Protein AF-A2GJG7-F1 (afdb_monomer)

Radius of gyration: 27.26 Å; Cα contacts (8 Å, |Δi|>4): 73; chains: 1; bounding box: 66×62×42 Å

Sequence (164 aa):
MIRSFIKSTKHHFSQQEDKKLRNLVAEYGIHDWISISKNMPGRNQRQCKDRWMKFLSPDINRKPFTKEEDDLIIAEYNKIGPQWVRITALLPGRSDASVKARYKLLTRTRTPRKKKICREMHKELKLEPRANFSSPEETFPALNVDLPMVDEIFDDLFGTFEIF

Secondary structure (DSSP, 8-state):
-----------PPPHHHHHHHHHHHHHH-SS-HHHHHHTSTT--HHHHHHHIIIIISTTS--SPPPHHHHHHHHHHHHHH-S-HHHHHHTSTT--HHHHHHHHHHHHHHHS--HHHHHHHHHHHTT--------------------------S-SSS-------

pLDDT: mean 75.54, std 23.3, range [32.22, 97.5]

Nearest PDB structures (foldseek):
  1h8a-assembly1_C  TM=8.771E-01  e=8.767E-08  Avian myeloblastosis virus
  1h89-assembly1_C  TM=8.872E-01  e=1.819E-07  Mus musculus
  5z58-assembly1_L  TM=7.429E-01  e=3.571E-06  Homo sapiens
  5z57-assembly1_L  TM=7.429E-01  e=2.155E-05  Homo sapiens
  5mq0-assembly1_O  TM=5.788E-01  e=5.920E-06  Saccharomyces cerevisiae

Mean predicted aligned error: 16.16 Å

Solvent-accessible surface area (backbone atoms only — not comparable to full-atom values): 10878 Å² total; per-residue (Å²): 135,86,82,76,81,74,75,80,71,82,79,73,83,47,74,67,56,50,52,50,50,51,52,40,38,72,73,62,38,95,78,41,41,64,67,43,22,75,74,32,85,98,48,48,37,66,58,54,51,51,48,33,74,59,71,64,43,87,70,52,62,82,68,82,86,50,70,70,56,50,54,48,55,52,55,47,35,75,73,68,46,94,47,42,68,64,58,28,72,77,34,86,40,49,31,44,67,55,52,55,51,48,51,54,50,57,56,61,69,70,46,82,69,69,67,57,59,62,54,55,59,63,57,64,76,70,77,70,85,86,72,84,79,78,84,75,93,77,93,77,81,91,76,89,75,89,78,79,90,77,89,81,90,85,87,82,83,80,80,81,85,86,84,130

InterPro domains:
  IPR001005 SANT/Myb domain [PS50090] (10-56)
  IPR001005 SANT/Myb domain [PS50090] (57-107)
  IPR001005 SANT/Myb domain [SM00717] (9-58)
  IPR001005 SANT/Myb domain [SM00717] (61-109)
  IPR001005 SANT/Myb domain [cd00167] (13-56)
  IPR001005 SANT/Myb domain [cd00167] (64-106)
  IPR009057 Homedomain-like superfamily [SSF46689] (9-103)
  IPR017930 Myb domain [PS51294] (10-60)
  IPR017930 Myb domain [PS51294] (61-111)
  IPR051575 Myb-like DNA-binding [PTHR46621] (9-143)

Organism: Trichomonas vaginalis (strain ATCC PRA-98 / G3) (NCBI:txid412133)

Structure (mmCIF, N/CA/C/O backbone):
data_AF-A2GJG7-F1
#
_entry.id   AF-A2GJG7-F1
#
loop_
_atom_site.group_PDB
_atom_site.id
_atom_site.type_symbol
_atom_site.label_atom_id
_atom_site.label_alt_id
_atom_site.label_comp_id
_atom_site.label_asym_id
_atom_site.label_entity_id
_atom_site.label_seq_id
_atom_site.pdbx_PDB_ins_code
_atom_site.Cartn_x
_atom_site.Cartn_y
_atom_site.Cartn_z
_atom_site.occupancy
_atom_site.B_iso_or_equiv
_atom_site.auth_seq_id
_atom_site.auth_comp_id
_atom_site.auth_asym_id
_atom_site.auth_atom_id
_atom_site.pdbx_PDB_model_num
ATOM 1 N N . MET A 1 1 ? -3.495 40.152 6.363 1.00 42.03 1 MET A N 1
ATOM 2 C CA . MET A 1 1 ? -3.994 38.790 6.663 1.00 42.03 1 MET A CA 1
ATOM 3 C C . MET A 1 1 ? -2.914 37.780 6.299 1.00 42.03 1 MET A C 1
ATOM 5 O O . MET A 1 1 ? -2.641 37.595 5.121 1.00 42.03 1 MET A O 1
ATOM 9 N N . ILE A 1 2 ? -2.245 37.189 7.290 1.00 44.72 2 ILE A N 1
ATOM 10 C CA . ILE A 1 2 ? -1.167 36.215 7.068 1.00 44.72 2 ILE A CA 1
ATOM 11 C C . ILE A 1 2 ? -1.822 34.872 6.717 1.00 44.72 2 ILE A C 1
ATOM 13 O O . ILE A 1 2 ? -2.437 34.248 7.578 1.00 44.72 2 ILE A O 1
ATOM 17 N N . ARG A 1 3 ? -1.717 34.425 5.457 1.00 52.25 3 ARG A N 1
ATOM 18 C CA . ARG A 1 3 ? -1.999 33.027 5.092 1.00 52.25 3 ARG A CA 1
ATOM 19 C C . ARG A 1 3 ? -0.905 32.174 5.727 1.00 52.25 3 ARG A C 1
ATOM 21 O O . ARG A 1 3 ? 0.198 32.069 5.200 1.00 52.25 3 ARG A O 1
ATOM 28 N N . SER A 1 4 ? -1.189 31.616 6.897 1.00 47.75 4 SER A N 1
ATOM 29 C CA . SER A 1 4 ? -0.331 30.632 7.539 1.00 47.75 4 SER A CA 1
ATOM 30 C C . SER A 1 4 ? -0.187 29.427 6.606 1.00 47.75 4 SER A C 1
ATOM 32 O O . SER A 1 4 ? -1.130 28.675 6.367 1.00 47.75 4 SER A O 1
ATOM 34 N N . PHE A 1 5 ? 1.010 29.244 6.047 1.00 57.03 5 PHE A N 1
ATOM 35 C CA . PHE A 1 5 ? 1.381 28.013 5.361 1.00 57.03 5 PHE A CA 1
ATOM 36 C C . PHE A 1 5 ? 1.490 26.903 6.408 1.00 57.03 5 PHE A C 1
ATOM 38 O O . PHE A 1 5 ? 2.559 26.641 6.961 1.00 57.03 5 PHE A O 1
ATOM 45 N N . ILE A 1 6 ? 0.368 26.249 6.703 1.00 64.62 6 ILE A N 1
ATOM 46 C CA . ILE A 1 6 ? 0.365 25.005 7.466 1.00 64.62 6 ILE A CA 1
ATOM 47 C C . ILE A 1 6 ? 1.114 23.978 6.611 1.00 64.62 6 ILE A C 1
ATOM 49 O O . ILE A 1 6 ? 0.571 23.418 5.658 1.00 64.62 6 ILE A O 1
ATOM 53 N N . LYS A 1 7 ? 2.393 23.738 6.926 1.00 52.56 7 LYS A N 1
ATOM 54 C CA . LYS A 1 7 ? 3.128 22.589 6.388 1.00 52.56 7 LYS A CA 1
ATOM 55 C C . LYS A 1 7 ? 2.349 21.338 6.785 1.00 52.56 7 LYS A C 1
ATOM 57 O O . LYS A 1 7 ? 2.304 20.986 7.959 1.00 52.56 7 LYS A O 1
ATOM 62 N N . SER A 1 8 ? 1.743 20.670 5.804 1.00 47.81 8 SER A N 1
ATOM 63 C CA . SER A 1 8 ? 1.113 19.364 5.992 1.00 47.81 8 SER A CA 1
ATOM 64 C C . SER A 1 8 ? 2.178 18.378 6.471 1.00 47.81 8 SER A C 1
ATOM 66 O O . SER A 1 8 ? 2.991 17.871 5.693 1.00 47.81 8 SER A O 1
ATOM 68 N N . THR A 1 9 ? 2.215 18.126 7.776 1.00 56.19 9 THR A N 1
ATOM 69 C CA . THR A 1 9 ? 2.974 17.013 8.325 1.00 56.19 9 THR A CA 1
ATOM 70 C C . THR A 1 9 ? 2.273 15.749 7.837 1.00 56.19 9 THR A C 1
ATOM 72 O O . THR A 1 9 ? 1.113 15.488 8.155 1.00 56.19 9 THR A O 1
ATOM 75 N N . LYS A 1 10 ? 2.936 14.972 6.971 1.00 63.97 10 LYS A N 1
ATOM 76 C CA . LYS A 1 10 ? 2.426 13.662 6.547 1.00 63.97 10 LYS A CA 1
ATOM 77 C C . LYS A 1 10 ? 2.297 12.786 7.791 1.00 63.97 10 LYS A C 1
ATOM 79 O O . LYS A 1 10 ? 3.281 12.202 8.243 1.00 63.97 10 LYS A O 1
ATOM 84 N N . HIS A 1 11 ? 1.099 12.719 8.360 1.00 78.81 11 HIS A N 1
ATOM 85 C CA . HIS A 1 11 ? 0.84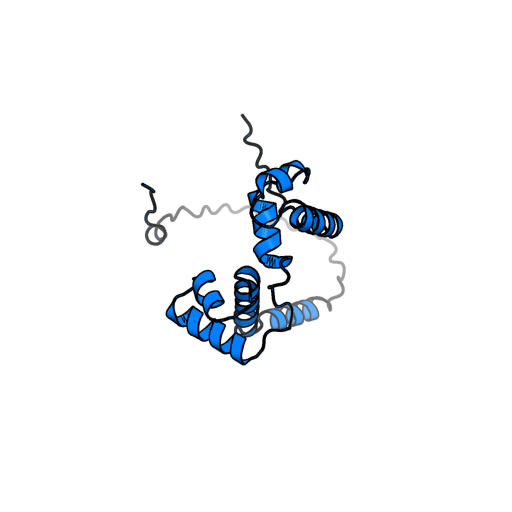4 11.940 9.560 1.00 78.81 11 HIS A CA 1
ATOM 86 C C . HIS A 1 11 ? 0.826 10.455 9.194 1.00 78.81 11 HIS A C 1
ATOM 88 O O . HIS A 1 11 ? -0.129 9.946 8.603 1.00 78.81 11 HIS A O 1
ATOM 94 N N . HIS A 1 12 ? 1.899 9.750 9.539 1.00 88.19 12 HIS A N 1
ATOM 95 C CA . HIS A 1 12 ? 2.020 8.311 9.321 1.00 88.19 12 HIS A CA 1
ATOM 96 C C . HIS A 1 12 ? 1.123 7.559 10.306 1.00 88.19 12 HIS A C 1
ATOM 98 O O . HIS A 1 12 ? 0.842 8.074 11.384 1.00 88.19 12 HIS A O 1
ATOM 104 N N . PHE A 1 13 ? 0.629 6.383 9.923 1.00 92.31 13 PHE A N 1
ATOM 105 C CA . PHE A 1 13 ? -0.074 5.488 10.844 1.00 92.31 13 PHE A CA 1
ATOM 106 C C . PHE A 1 13 ? 0.934 4.829 11.784 1.00 92.31 13 PHE A C 1
ATOM 108 O O . PHE A 1 13 ? 1.927 4.255 11.332 1.00 92.31 13 PHE A O 1
ATOM 115 N N . SER A 1 14 ? 0.674 4.928 13.082 1.00 94.44 14 SER A N 1
ATOM 116 C CA . SER A 1 14 ? 1.393 4.196 14.118 1.00 94.44 14 SER A CA 1
ATOM 117 C C . SER A 1 14 ? 0.943 2.733 14.178 1.00 94.44 14 SER A C 1
ATOM 119 O O . SER A 1 14 ? -0.122 2.357 13.685 1.00 94.44 14 SER A O 1
ATOM 121 N N . GLN A 1 15 ? 1.734 1.888 14.840 1.00 94.12 15 GLN A N 1
ATOM 122 C CA . GLN A 1 15 ? 1.375 0.479 15.041 1.00 94.12 15 GLN A CA 1
ATOM 123 C C . GLN A 1 15 ? 0.109 0.311 15.896 1.00 94.12 15 GLN A C 1
ATOM 125 O O . GLN A 1 15 ? -0.665 -0.622 15.675 1.00 94.12 15 GLN A O 1
ATOM 130 N N . GLN A 1 16 ? -0.111 1.215 16.858 1.00 95.81 16 GLN A N 1
ATOM 131 C CA . GLN A 1 16 ? -1.314 1.232 17.692 1.00 95.81 16 GLN A CA 1
ATOM 132 C C . GLN A 1 16 ? -2.552 1.560 16.855 1.00 95.81 16 GLN A C 1
ATOM 134 O O . GLN A 1 16 ? -3.554 0.851 16.939 1.00 95.81 16 GLN A O 1
ATOM 139 N N . GLU A 1 17 ? -2.459 2.572 15.989 1.00 95.56 17 GLU A N 1
ATOM 140 C CA . GLU A 1 17 ? -3.522 2.906 15.038 1.00 95.56 17 GLU A CA 1
ATOM 141 C C . GLU A 1 17 ? -3.788 1.760 14.059 1.00 95.56 17 GLU A C 1
ATOM 143 O O . GLU A 1 17 ? -4.943 1.439 13.809 1.00 95.56 17 GLU A O 1
ATOM 148 N N . ASP A 1 18 ? -2.750 1.093 13.549 1.00 96.44 18 ASP A N 1
ATOM 149 C CA . ASP A 1 18 ? -2.921 -0.071 12.674 1.00 96.44 18 ASP A CA 1
ATOM 150 C C . ASP A 1 18 ? -3.613 -1.239 13.390 1.00 96.44 18 ASP A C 1
ATOM 152 O O . ASP A 1 18 ? -4.438 -1.932 12.793 1.00 96.44 18 ASP A O 1
ATOM 156 N N . LYS A 1 19 ? -3.285 -1.482 14.668 1.00 96.88 19 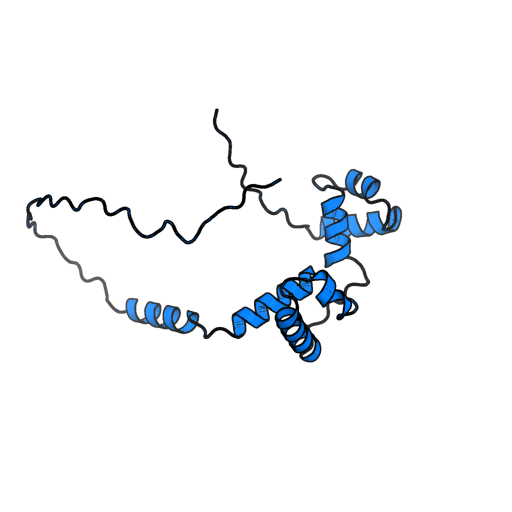LYS A N 1
ATOM 157 C CA . LYS A 1 19 ? -3.961 -2.502 15.485 1.00 96.88 19 LYS A CA 1
ATOM 158 C C . LYS A 1 19 ? -5.429 -2.135 15.689 1.00 96.88 19 LYS A C 1
ATOM 160 O O . LYS A 1 19 ? -6.289 -2.985 15.488 1.00 96.88 19 LYS A O 1
ATOM 165 N N . LYS A 1 20 ? -5.711 -0.875 16.023 1.00 97.00 20 LYS A N 1
ATOM 166 C CA . LYS A 1 20 ? -7.080 -0.381 16.186 1.00 97.00 20 LYS A CA 1
ATOM 167 C C . LYS A 1 20 ? -7.877 -0.502 14.887 1.00 97.00 20 LYS A C 1
ATOM 169 O O . LYS A 1 20 ? -8.983 -1.027 14.905 1.00 97.00 20 LYS A O 1
ATOM 174 N N . LEU A 1 21 ? -7.289 -0.105 13.760 1.00 97.00 21 LEU A N 1
ATOM 175 C CA . LEU A 1 21 ? -7.910 -0.211 12.444 1.00 97.00 21 LEU A CA 1
ATOM 176 C C . LEU A 1 21 ? -8.215 -1.670 12.071 1.00 97.00 21 LEU A C 1
ATOM 178 O O . LEU A 1 21 ? -9.293 -1.937 11.556 1.00 97.00 21 LEU A O 1
ATOM 182 N N . ARG A 1 22 ? -7.320 -2.621 12.379 1.00 97.12 22 ARG A N 1
ATOM 183 C CA . ARG A 1 22 ? -7.597 -4.059 12.198 1.00 97.12 22 ARG A CA 1
ATOM 184 C C . ARG A 1 22 ? -8.800 -4.539 12.998 1.00 97.12 22 ARG A C 1
ATOM 186 O O . ARG A 1 22 ? -9.645 -5.227 12.439 1.00 97.12 22 ARG A O 1
ATOM 193 N N . ASN A 1 23 ? -8.888 -4.153 14.266 1.00 97.25 23 ASN A N 1
ATOM 194 C CA . ASN A 1 23 ? -10.006 -4.545 15.121 1.00 97.25 23 ASN A CA 1
ATOM 195 C C . ASN A 1 23 ? -11.329 -3.959 14.610 1.00 97.25 23 ASN A C 1
ATOM 197 O O . ASN A 1 23 ? -12.306 -4.683 14.485 1.00 97.25 23 ASN A O 1
ATOM 201 N N . LEU A 1 24 ? -11.336 -2.676 14.238 1.00 96.88 24 LEU A N 1
ATOM 202 C CA . LEU A 1 24 ? -12.530 -2.016 13.709 1.00 96.88 24 LEU A CA 1
ATOM 203 C C . LEU A 1 24 ? -12.980 -2.618 12.372 1.00 96.88 24 LEU A C 1
ATOM 205 O O . LEU A 1 24 ? -14.170 -2.781 12.146 1.00 96.88 24 LEU A O 1
ATOM 209 N N . VAL A 1 25 ? -12.053 -2.990 11.486 1.00 96.75 25 VAL A N 1
ATOM 210 C CA . VAL A 1 25 ? -12.420 -3.676 10.237 1.00 96.75 25 VAL A CA 1
ATOM 211 C C . VAL A 1 25 ? -12.964 -5.082 10.504 1.00 96.75 25 VAL A C 1
ATOM 213 O O . VAL A 1 25 ? -13.850 -5.526 9.781 1.00 96.75 25 VAL A O 1
ATOM 216 N N . ALA A 1 26 ? -12.480 -5.775 11.538 1.00 95.88 26 ALA A N 1
ATOM 217 C CA . ALA A 1 26 ? -13.040 -7.062 11.947 1.00 95.88 26 ALA A CA 1
ATOM 218 C C . ALA A 1 26 ? -14.456 -6.930 12.543 1.00 95.88 26 ALA A C 1
ATOM 220 O O . ALA A 1 26 ? -15.266 -7.833 12.370 1.00 95.88 26 ALA A O 1
ATOM 221 N N . GLU A 1 27 ? -14.754 -5.814 13.213 1.00 96.62 27 GLU A N 1
ATOM 222 C CA . GLU A 1 27 ? -16.054 -5.535 13.841 1.00 96.62 27 GLU A CA 1
ATOM 223 C C . GLU A 1 27 ? -17.108 -5.032 12.837 1.00 96.62 27 GLU A C 1
ATOM 225 O O . GLU A 1 27 ? -18.206 -5.576 12.772 1.00 96.62 27 GLU A O 1
ATOM 230 N N . TYR A 1 28 ? -16.774 -4.017 12.032 1.00 95.06 28 TYR A N 1
ATOM 231 C CA . TYR A 1 28 ? -17.708 -3.350 11.109 1.00 95.06 28 TYR A CA 1
ATOM 232 C C . TYR A 1 28 ? -17.646 -3.889 9.667 1.00 95.06 28 TYR A C 1
ATOM 234 O O . TYR A 1 28 ? -18.520 -3.600 8.849 1.00 95.06 28 TYR A O 1
ATOM 242 N N . GLY A 1 29 ? -16.606 -4.651 9.322 1.00 94.25 29 GLY A N 1
ATOM 243 C CA . GLY A 1 29 ? -16.342 -5.116 7.960 1.00 94.25 29 GLY A CA 1
ATOM 244 C C . GLY A 1 29 ? -15.640 -4.082 7.066 1.00 94.25 29 GLY A C 1
ATOM 245 O O . GLY A 1 29 ? -15.451 -2.917 7.410 1.00 94.25 29 GLY A O 1
ATOM 246 N N . ILE A 1 30 ? -15.247 -4.509 5.861 1.00 92.75 30 ILE A N 1
ATOM 247 C CA . ILE A 1 30 ? -14.466 -3.702 4.897 1.00 92.75 30 ILE A CA 1
ATOM 248 C C . ILE A 1 30 ? -15.293 -2.674 4.103 1.00 92.75 30 ILE A C 1
ATOM 250 O O . ILE A 1 30 ? -14.755 -1.990 3.229 1.00 92.75 30 ILE A O 1
ATOM 254 N N . HIS A 1 31 ? -16.601 -2.583 4.343 1.00 93.00 31 HIS A N 1
ATOM 255 C CA . HIS A 1 31 ? -17.497 -1.704 3.586 1.00 93.00 31 HIS A CA 1
ATOM 256 C C . HIS A 1 31 ? -17.906 -0.455 4.380 1.00 93.00 31 HIS A C 1
ATOM 258 O O . HIS A 1 31 ? -18.067 0.609 3.778 1.00 93.00 31 HIS A O 1
ATOM 264 N N . ASP A 1 32 ? -17.976 -0.535 5.713 1.00 94.69 32 ASP A N 1
ATOM 265 C CA . ASP A 1 32 ? -18.414 0.574 6.568 1.00 94.69 32 ASP A CA 1
ATOM 266 C C . ASP A 1 32 ? -17.249 1.411 7.119 1.00 94.69 32 ASP A C 1
ATOM 268 O O . ASP A 1 32 ? -16.946 1.481 8.313 1.00 94.69 32 ASP A O 1
ATOM 272 N N . TRP A 1 33 ? -16.577 2.111 6.210 1.00 96.19 33 TRP A N 1
ATOM 273 C CA . TRP A 1 33 ? -15.478 2.999 6.584 1.00 96.19 33 TRP A CA 1
ATOM 274 C C . TRP A 1 33 ? -15.937 4.225 7.390 1.00 96.19 33 TRP A C 1
ATOM 276 O O . TRP A 1 33 ? -15.110 4.848 8.063 1.00 96.19 33 TRP A O 1
ATOM 286 N N . ILE A 1 34 ? -17.220 4.602 7.306 1.00 96.06 34 ILE A N 1
ATOM 287 C CA . ILE A 1 34 ? -17.770 5.750 8.037 1.00 96.06 34 ILE A CA 1
ATOM 288 C C . ILE A 1 34 ? -17.716 5.434 9.530 1.00 96.06 34 ILE A C 1
ATOM 290 O O . ILE A 1 34 ? -17.089 6.185 10.284 1.00 96.06 34 ILE A O 1
ATOM 294 N N . SER A 1 35 ? -18.278 4.296 9.940 1.00 95.81 35 SER A N 1
ATOM 295 C CA . SER A 1 35 ? -18.266 3.843 11.335 1.00 95.81 35 SER A CA 1
ATOM 296 C C . SER A 1 35 ? -16.848 3.587 11.849 1.00 95.81 35 SER A C 1
ATOM 298 O O . SER A 1 35 ? -16.508 3.999 12.961 1.00 95.81 35 SER A O 1
ATOM 300 N N . ILE A 1 36 ? -15.963 3.033 11.012 1.00 96.50 36 ILE A N 1
ATOM 301 C CA . ILE A 1 36 ? -14.543 2.855 11.357 1.00 96.50 36 ILE A CA 1
ATOM 302 C C . ILE A 1 36 ? -13.869 4.203 11.647 1.00 96.50 36 ILE A C 1
ATOM 304 O O . ILE A 1 36 ? -13.151 4.342 12.636 1.00 96.50 36 ILE A O 1
ATOM 308 N N . SER A 1 37 ? -14.086 5.215 10.801 1.00 96.06 37 SER A N 1
ATOM 309 C CA . SER A 1 37 ? -13.431 6.518 10.972 1.00 96.06 37 SER A CA 1
ATOM 310 C C . SER A 1 37 ? -13.916 7.289 12.196 1.00 96.06 37 SER A C 1
ATOM 312 O O . SER A 1 37 ? -13.100 7.915 12.865 1.00 96.06 37 SER A O 1
ATOM 314 N N . LYS A 1 38 ? -15.201 7.170 12.558 1.00 96.06 38 LYS A N 1
ATOM 315 C CA . LYS A 1 38 ? -15.746 7.746 13.801 1.00 96.06 38 LYS A CA 1
ATOM 316 C C . LYS A 1 38 ? -15.018 7.226 15.042 1.00 96.06 38 LYS A C 1
ATOM 318 O O . LYS A 1 38 ? -14.834 7.961 16.005 1.00 96.06 38 LYS A O 1
ATOM 323 N N . ASN A 1 39 ? -14.548 5.982 14.986 1.00 95.00 39 ASN A N 1
ATOM 324 C CA . ASN A 1 39 ? -13.792 5.343 16.056 1.00 95.00 39 ASN A CA 1
ATOM 325 C C . ASN A 1 39 ? -12.265 5.552 15.949 1.00 95.00 39 ASN A C 1
ATOM 327 O O . ASN A 1 39 ? -11.517 5.069 16.803 1.00 95.00 39 ASN A O 1
ATOM 331 N N . MET A 1 40 ? -11.766 6.281 14.944 1.00 94.31 40 MET A N 1
ATOM 332 C CA . MET A 1 40 ? -10.340 6.559 14.729 1.00 94.31 40 MET A CA 1
ATOM 333 C C . MET A 1 40 ? -10.043 8.059 14.898 1.00 94.31 40 MET A C 1
ATOM 335 O O . MET A 1 40 ? -10.117 8.815 13.927 1.00 94.31 40 MET A O 1
ATOM 339 N N . PRO A 1 41 ? -9.680 8.519 16.111 1.00 91.94 41 PRO A N 1
ATOM 340 C CA . PRO A 1 41 ? -9.444 9.939 16.355 1.00 91.94 41 PRO A CA 1
ATOM 341 C C . PRO A 1 41 ? -8.299 10.462 15.480 1.00 91.94 41 PRO A C 1
ATOM 343 O O . PRO A 1 41 ? -7.264 9.814 15.335 1.00 91.94 41 PRO A O 1
ATOM 346 N N . GLY A 1 42 ? -8.496 11.636 14.878 1.00 91.06 42 GLY A N 1
ATOM 347 C CA . GLY A 1 42 ? -7.503 12.266 14.003 1.00 91.06 42 GLY A CA 1
ATOM 348 C C . GLY A 1 42 ? -7.366 11.632 12.614 1.00 91.06 42 GLY A C 1
ATOM 349 O O . GLY A 1 42 ? -6.514 12.070 11.839 1.00 91.06 42 GLY A O 1
ATOM 350 N N . ARG A 1 43 ? -8.195 10.634 12.265 1.00 93.56 43 ARG A N 1
ATOM 351 C CA . ARG A 1 43 ? -8.219 10.011 10.935 1.00 93.56 43 ARG A CA 1
ATOM 352 C C . ARG A 1 43 ? -9.573 10.142 10.269 1.00 93.56 43 ARG A C 1
ATOM 354 O O . ARG A 1 43 ? -10.612 10.075 10.910 1.00 93.56 43 ARG A O 1
ATOM 361 N N . ASN A 1 44 ? -9.553 10.283 8.950 1.00 93.88 44 ASN A N 1
ATOM 362 C CA . ASN A 1 44 ? -10.767 10.282 8.144 1.00 93.88 44 ASN A CA 1
ATOM 363 C C . ASN A 1 44 ? -11.006 8.926 7.459 1.00 93.88 44 ASN A C 1
ATOM 365 O O . ASN A 1 44 ? -10.108 8.090 7.329 1.00 93.88 44 ASN A O 1
ATOM 369 N N . GLN A 1 45 ? -12.233 8.736 6.974 1.00 95.50 45 GLN A N 1
ATOM 370 C CA . GLN A 1 45 ? -12.676 7.546 6.243 1.00 95.50 45 GLN A CA 1
ATOM 371 C C . GLN A 1 45 ? -11.716 7.144 5.118 1.00 95.50 45 GLN A C 1
ATOM 373 O O . GLN A 1 45 ? -11.334 5.979 4.994 1.00 95.50 45 GLN A O 1
ATOM 378 N N . ARG A 1 46 ? -11.295 8.125 4.312 1.00 94.69 46 ARG A N 1
ATOM 379 C CA . ARG A 1 46 ? -10.396 7.910 3.177 1.00 94.69 46 ARG A CA 1
ATOM 380 C C . ARG A 1 46 ? -9.040 7.373 3.627 1.00 94.69 46 ARG A C 1
ATOM 382 O O . ARG A 1 46 ? -8.566 6.401 3.054 1.00 94.69 46 ARG A O 1
ATOM 389 N N . GLN A 1 47 ? -8.445 7.961 4.662 1.00 94.50 47 GLN A N 1
ATOM 390 C CA . GLN A 1 47 ? -7.167 7.535 5.230 1.00 94.50 47 GLN A CA 1
ATOM 391 C C . GLN A 1 47 ? -7.244 6.110 5.775 1.00 94.50 47 GLN A C 1
ATOM 393 O O . GLN A 1 47 ? -6.338 5.323 5.512 1.00 94.50 47 GLN A O 1
ATOM 398 N N . CYS A 1 48 ? -8.316 5.769 6.497 1.00 95.94 48 CYS A N 1
ATOM 399 C CA . CYS A 1 48 ? -8.527 4.417 7.013 1.00 95.94 48 CYS A CA 1
ATOM 400 C C . CYS A 1 48 ? -8.632 3.394 5.873 1.00 95.94 48 CYS A C 1
ATOM 402 O O . CYS A 1 48 ? -7.905 2.399 5.875 1.00 95.94 48 CYS A O 1
ATOM 404 N N . LYS A 1 49 ? -9.457 3.679 4.857 1.00 95.88 49 LYS A N 1
ATOM 405 C CA . LYS A 1 49 ? -9.603 2.822 3.672 1.00 95.88 49 LYS A CA 1
ATOM 406 C C . LYS A 1 49 ? -8.282 2.665 2.919 1.00 95.88 49 LYS A C 1
ATOM 408 O O . LYS A 1 49 ? -7.874 1.547 2.616 1.00 95.88 49 LYS A O 1
ATOM 413 N N . ASP A 1 50 ? -7.593 3.773 2.643 1.00 94.31 50 ASP A N 1
ATOM 414 C CA . ASP A 1 50 ? -6.298 3.776 1.958 1.00 94.31 50 ASP A CA 1
ATOM 415 C C . ASP A 1 50 ? -5.264 2.953 2.732 1.00 94.31 50 ASP A C 1
ATOM 417 O O . ASP A 1 50 ? -4.541 2.147 2.143 1.00 94.31 50 ASP A O 1
ATOM 421 N N . ARG A 1 51 ? -5.193 3.133 4.057 1.00 95.25 51 ARG A N 1
ATOM 422 C CA . ARG A 1 51 ? -4.267 2.389 4.915 1.00 95.25 51 ARG A CA 1
ATOM 423 C C . ARG A 1 51 ? -4.550 0.894 4.860 1.00 95.25 51 ARG A C 1
ATOM 425 O O . ARG A 1 51 ? -3.613 0.106 4.719 1.00 95.25 51 ARG A O 1
ATOM 432 N N . TRP A 1 52 ? -5.824 0.520 4.935 1.00 95.62 52 TRP A N 1
ATOM 433 C CA . TRP A 1 52 ? -6.242 -0.870 4.869 1.00 95.62 52 TRP A CA 1
ATOM 434 C C . TRP A 1 52 ? -5.880 -1.511 3.528 1.00 95.62 52 TRP A C 1
ATOM 436 O O . TRP A 1 52 ? -5.096 -2.459 3.494 1.00 95.62 52 TRP A O 1
ATOM 446 N N . MET A 1 53 ? -6.366 -0.932 2.430 1.00 93.44 53 MET A N 1
ATOM 447 C CA . MET A 1 53 ? -6.223 -1.466 1.072 1.00 93.44 53 MET A CA 1
ATOM 448 C C . MET A 1 53 ? -4.769 -1.536 0.595 1.00 93.44 53 MET A C 1
ATOM 450 O O . MET A 1 53 ? -4.426 -2.403 -0.201 1.00 93.44 53 MET A O 1
ATOM 454 N N . LYS A 1 54 ? -3.897 -0.635 1.069 1.00 91.81 54 LYS A N 1
ATOM 455 C CA . LYS A 1 54 ? -2.501 -0.560 0.602 1.00 91.81 54 LYS A CA 1
ATOM 456 C C . LYS A 1 54 ? -1.502 -1.291 1.488 1.00 91.81 54 LYS A C 1
ATOM 458 O O . LYS A 1 54 ? -0.430 -1.640 0.988 1.00 91.81 54 LYS A O 1
ATOM 463 N N . PHE A 1 55 ? -1.817 -1.510 2.772 1.00 91.50 55 PHE A N 1
ATOM 464 C CA . PHE A 1 55 ? -0.843 -2.037 3.738 1.00 91.50 55 PHE A CA 1
ATOM 465 C C . PHE A 1 55 ? -1.359 -3.117 4.696 1.00 91.50 55 PHE A C 1
ATOM 467 O O . PHE A 1 55 ? -0.579 -4.007 5.054 1.00 91.50 55 PHE A O 1
ATOM 474 N N . LEU A 1 56 ? -2.610 -3.044 5.165 1.00 93.69 56 LEU A N 1
ATOM 475 C CA . LEU A 1 56 ? -3.076 -3.909 6.260 1.00 93.69 56 LEU A CA 1
ATOM 476 C C . LEU A 1 56 ? 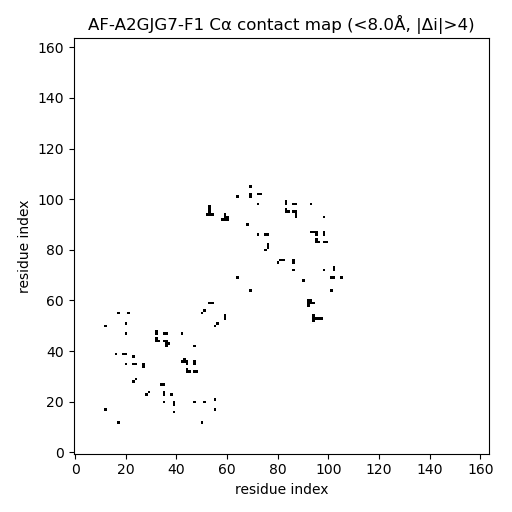-3.852 -5.142 5.805 1.00 93.69 56 LEU A C 1
ATOM 478 O O . LEU A 1 56 ? -3.750 -6.149 6.506 1.00 93.69 56 LEU A O 1
ATOM 482 N N . SER A 1 57 ? -4.563 -5.072 4.671 1.00 92.06 57 SER A N 1
ATOM 483 C CA . SER A 1 57 ? -5.387 -6.180 4.171 1.00 92.06 57 SER A CA 1
ATOM 484 C C . SER A 1 57 ? -4.574 -7.481 4.104 1.00 92.06 57 SER A C 1
ATOM 486 O O . SER A 1 57 ? -3.413 -7.439 3.675 1.00 92.06 57 SER A O 1
ATOM 488 N N . PRO A 1 58 ? -5.140 -8.626 4.526 1.00 90.69 58 PRO A N 1
ATOM 489 C CA . PRO A 1 58 ? -4.456 -9.919 4.464 1.00 90.69 58 PRO A CA 1
ATOM 490 C C . PRO A 1 58 ? -4.081 -10.328 3.034 1.00 90.69 58 PRO A C 1
ATOM 492 O O . PRO A 1 58 ? -3.084 -11.019 2.848 1.00 90.69 58 PRO A O 1
ATOM 495 N N . ASP A 1 59 ? -4.809 -9.831 2.032 1.00 88.62 59 ASP A N 1
ATOM 496 C CA . ASP A 1 59 ? -4.574 -10.121 0.609 1.00 88.62 59 ASP A CA 1
ATOM 497 C C . ASP A 1 59 ? -3.271 -9.512 0.068 1.00 88.62 59 ASP A C 1
ATOM 499 O O . ASP A 1 59 ? -2.843 -9.806 -1.049 1.00 88.62 59 ASP A O 1
ATOM 503 N N . ILE A 1 60 ? -2.629 -8.631 0.841 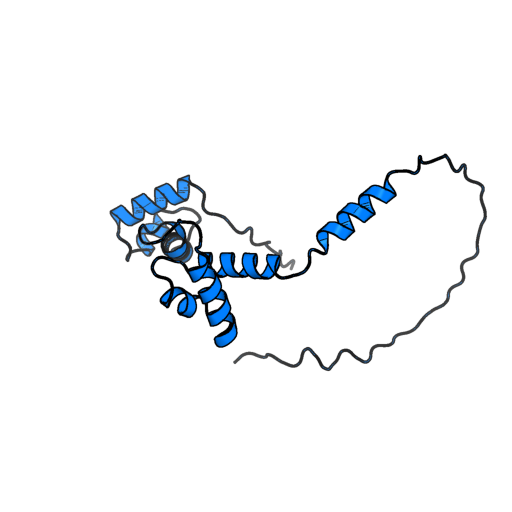1.00 89.88 60 ILE A N 1
ATOM 504 C CA . ILE A 1 60 ? -1.428 -7.922 0.413 1.00 89.88 60 ILE A CA 1
ATOM 505 C C . ILE A 1 60 ? -0.201 -8.792 0.666 1.00 89.88 60 ILE A C 1
ATOM 507 O O . ILE A 1 60 ? 0.211 -9.040 1.802 1.00 89.88 60 ILE A O 1
ATOM 511 N N . ASN A 1 61 ? 0.458 -9.173 -0.421 1.00 89.31 61 ASN A N 1
ATOM 512 C CA . ASN A 1 61 ? 1.703 -9.912 -0.410 1.00 89.31 61 ASN A CA 1
ATOM 513 C C . ASN A 1 61 ? 2.881 -9.018 0.017 1.00 89.31 61 ASN A C 1
ATOM 515 O O . ASN A 1 61 ? 3.330 -8.124 -0.712 1.00 89.31 61 ASN A O 1
ATOM 519 N N . ARG A 1 62 ? 3.422 -9.315 1.203 1.00 87.19 62 ARG A N 1
ATOM 520 C CA . ARG A 1 62 ? 4.564 -8.617 1.821 1.00 87.19 62 ARG A CA 1
ATOM 521 C C . ARG A 1 62 ? 5.923 -9.264 1.530 1.00 87.19 62 ARG A C 1
ATOM 523 O O . ARG A 1 62 ? 6.929 -8.812 2.072 1.00 87.19 62 ARG A O 1
ATOM 530 N N . LYS A 1 63 ? 5.978 -10.314 0.705 1.00 90.56 63 LYS A N 1
ATOM 531 C CA . LYS A 1 63 ? 7.241 -10.965 0.326 1.00 90.56 63 LYS A CA 1
ATOM 532 C C . LYS A 1 63 ? 8.125 -10.012 -0.492 1.00 90.56 63 LYS A C 1
ATOM 534 O O . LYS A 1 63 ? 7.606 -9.064 -1.088 1.00 90.56 63 LYS A O 1
ATOM 539 N N . PRO A 1 64 ? 9.446 -10.239 -0.560 1.00 93.00 64 PRO A N 1
ATOM 540 C CA . PRO A 1 64 ? 10.315 -9.506 -1.476 1.00 93.00 64 PRO A CA 1
ATOM 541 C C . PRO A 1 64 ? 9.810 -9.581 -2.923 1.00 93.00 64 PRO A C 1
ATOM 543 O O . PRO A 1 64 ? 9.111 -10.527 -3.286 1.00 93.00 64 PRO A O 1
ATOM 546 N N . PHE A 1 65 ? 10.134 -8.572 -3.729 1.00 94.75 65 PHE A N 1
ATOM 547 C CA . PHE A 1 65 ? 9.881 -8.622 -5.170 1.00 94.75 65 PHE A CA 1
ATOM 548 C C . PHE A 1 65 ? 10.845 -9.605 -5.827 1.00 94.75 65 PHE A C 1
ATOM 550 O O . PHE A 1 65 ? 12.042 -9.599 -5.527 1.00 94.75 65 PHE A O 1
ATOM 557 N N . THR A 1 66 ? 10.296 -10.441 -6.696 1.00 95.62 66 THR A N 1
ATOM 558 C CA . THR A 1 66 ? 11.044 -11.356 -7.558 1.00 95.62 66 THR A CA 1
ATOM 559 C C . THR A 1 66 ? 11.570 -10.620 -8.788 1.00 95.62 66 THR A C 1
ATOM 561 O O . THR A 1 66 ? 11.130 -9.510 -9.102 1.00 95.62 66 THR A O 1
ATOM 564 N N . LYS A 1 67 ? 12.541 -11.219 -9.482 1.00 94.38 67 LYS A N 1
ATOM 565 C CA . LYS A 1 67 ? 13.122 -10.607 -10.681 1.00 94.38 67 LYS A CA 1
ATOM 566 C C . LYS A 1 67 ? 12.088 -10.535 -11.807 1.00 94.38 67 LYS A C 1
ATOM 568 O O . LYS A 1 67 ? 12.021 -9.541 -12.516 1.00 94.38 67 LYS A O 1
ATOM 573 N N . GLU A 1 68 ? 11.246 -11.553 -11.907 1.00 95.50 68 GLU A N 1
ATOM 574 C CA . GLU A 1 68 ? 10.164 -11.658 -12.879 1.00 95.50 68 GLU A CA 1
ATOM 575 C C . GLU A 1 68 ? 9.145 -10.527 -12.680 1.00 95.50 68 GLU A C 1
ATOM 577 O O . GLU A 1 68 ? 8.749 -9.866 -13.639 1.00 95.50 68 GLU A O 1
ATOM 582 N N . GLU A 1 69 ? 8.771 -10.247 -11.424 1.00 96.19 69 GLU A N 1
ATOM 583 C CA . GLU A 1 69 ? 7.920 -9.100 -11.092 1.00 96.19 69 GLU A CA 1
ATOM 584 C C . GLU A 1 69 ? 8.603 -7.771 -11.447 1.00 96.19 69 GLU A C 1
ATOM 586 O O . GLU A 1 69 ? 7.952 -6.875 -11.977 1.00 96.19 69 GLU A O 1
ATOM 591 N N . ASP A 1 70 ? 9.902 -7.622 -11.179 1.00 96.12 70 ASP A N 1
ATOM 592 C CA . ASP A 1 70 ? 10.639 -6.399 -11.517 1.00 96.12 70 ASP A CA 1
ATOM 593 C C . ASP A 1 70 ? 10.681 -6.140 -13.025 1.00 96.12 70 ASP A C 1
ATOM 595 O O . ASP A 1 70 ? 10.412 -5.017 -13.467 1.00 96.12 70 ASP A O 1
ATOM 599 N N . ASP A 1 71 ? 11.005 -7.173 -13.804 1.00 96.06 71 ASP A N 1
ATOM 600 C CA . ASP A 1 71 ? 11.072 -7.109 -15.261 1.00 96.06 71 ASP A CA 1
ATOM 601 C C . ASP A 1 71 ? 9.696 -6.749 -15.840 1.00 96.06 71 ASP A C 1
ATOM 603 O O . ASP A 1 71 ? 9.603 -5.869 -16.700 1.00 96.06 71 ASP A O 1
ATOM 607 N N . LEU A 1 72 ? 8.618 -7.325 -15.294 1.00 96.75 72 LEU A N 1
ATOM 608 C CA . LEU A 1 72 ? 7.244 -6.981 -15.659 1.00 96.75 72 LEU A CA 1
ATOM 609 C C . LEU A 1 72 ? 6.908 -5.516 -15.335 1.00 96.75 72 LEU A C 1
ATOM 611 O O . LEU A 1 72 ? 6.380 -4.802 -16.187 1.00 96.75 72 LEU A O 1
ATOM 615 N N . ILE A 1 73 ? 7.243 -5.039 -14.130 1.00 96.94 73 ILE A N 1
ATOM 616 C CA . ILE A 1 73 ? 6.994 -3.649 -13.713 1.00 96.94 73 ILE A CA 1
ATOM 617 C C . ILE A 1 73 ? 7.677 -2.668 -14.670 1.00 96.94 73 ILE A C 1
ATOM 619 O O . ILE A 1 73 ? 7.073 -1.668 -15.059 1.00 96.94 73 ILE A O 1
ATOM 623 N N . ILE A 1 74 ? 8.932 -2.933 -15.041 1.00 95.94 74 ILE A N 1
ATOM 624 C CA . ILE A 1 74 ? 9.695 -2.076 -15.955 1.00 95.94 74 ILE A CA 1
ATOM 625 C C . ILE A 1 74 ? 9.104 -2.131 -17.364 1.00 95.94 74 ILE A C 1
ATOM 627 O O . ILE A 1 74 ? 8.899 -1.082 -17.976 1.00 95.94 74 ILE A O 1
ATOM 631 N N . ALA A 1 75 ? 8.826 -3.332 -17.873 1.00 96.38 75 ALA A N 1
ATOM 632 C CA . ALA A 1 75 ? 8.284 -3.521 -19.212 1.00 96.38 75 ALA A CA 1
ATOM 633 C C . ALA A 1 75 ? 6.939 -2.805 -19.376 1.00 96.38 75 ALA A C 1
ATOM 635 O O . ALA A 1 75 ? 6.749 -2.072 -20.343 1.00 96.38 75 ALA A O 1
ATOM 636 N N . GLU A 1 76 ? 6.030 -2.961 -18.415 1.00 97.50 76 GLU A N 1
ATOM 637 C CA . GLU A 1 76 ? 4.719 -2.320 -18.471 1.00 97.50 76 GLU A CA 1
ATOM 638 C C . GLU A 1 76 ? 4.802 -0.814 -18.261 1.00 97.50 76 GLU A C 1
ATOM 640 O O . GLU A 1 76 ? 4.177 -0.061 -19.006 1.00 97.50 76 GLU A O 1
ATOM 645 N N . TYR A 1 77 ? 5.639 -0.335 -17.337 1.00 96.62 77 TYR A N 1
ATOM 646 C CA . TYR A 1 77 ? 5.856 1.104 -17.195 1.00 96.62 77 TYR A CA 1
ATOM 647 C C . TYR A 1 77 ? 6.354 1.742 -18.501 1.00 96.62 77 TYR A C 1
ATOM 649 O O . TYR A 1 77 ? 5.900 2.825 -18.859 1.00 96.62 77 TYR A O 1
ATOM 657 N N . ASN A 1 78 ? 7.236 1.071 -19.246 1.00 95.69 78 ASN A N 1
ATOM 658 C CA . ASN A 1 78 ? 7.715 1.575 -20.536 1.00 95.69 78 ASN A CA 1
ATOM 659 C C . ASN A 1 78 ? 6.613 1.631 -21.607 1.00 95.69 78 ASN A C 1
ATOM 661 O O . ASN A 1 78 ? 6.700 2.454 -22.513 1.00 95.69 78 ASN A O 1
ATOM 665 N N . LYS A 1 79 ? 5.580 0.782 -21.510 1.00 96.62 79 LYS A N 1
ATOM 666 C CA . LYS A 1 79 ? 4.447 0.762 -22.448 1.00 96.62 79 LYS A CA 1
ATOM 667 C C . LYS A 1 79 ? 3.380 1.801 -22.108 1.00 96.62 79 LYS A C 1
ATOM 669 O O . LYS A 1 79 ? 2.897 2.489 -22.999 1.00 96.62 79 LYS A O 1
ATOM 674 N N . ILE A 1 80 ? 2.970 1.881 -20.838 1.00 96.50 80 ILE A N 1
ATOM 675 C CA . ILE A 1 80 ? 1.784 2.654 -20.418 1.00 96.50 80 ILE A CA 1
ATOM 676 C C . ILE A 1 80 ? 2.094 3.817 -19.463 1.00 96.50 80 ILE A C 1
ATOM 678 O O . ILE A 1 80 ? 1.200 4.595 -19.124 1.00 96.50 80 ILE A O 1
ATOM 682 N N . GLY A 1 81 ? 3.336 3.959 -19.003 1.00 94.88 81 GLY A N 1
ATOM 683 C CA . GLY A 1 81 ? 3.745 4.994 -18.056 1.00 94.88 81 GLY A CA 1
ATOM 684 C C . GLY A 1 81 ? 3.274 4.734 -16.612 1.00 94.88 81 GLY A C 1
ATOM 685 O O . GLY A 1 81 ? 3.091 3.583 -16.207 1.00 94.88 81 GLY A O 1
ATOM 686 N N . PRO A 1 82 ? 3.069 5.783 -15.784 1.00 95.38 82 PRO A N 1
ATOM 687 C CA . PRO A 1 82 ? 2.800 5.675 -14.342 1.00 95.38 82 PRO A CA 1
ATOM 688 C C . PRO A 1 82 ? 1.364 5.236 -13.991 1.00 95.38 82 PRO A C 1
ATOM 690 O O . PRO A 1 82 ? 0.773 5.720 -13.021 1.00 95.38 82 PRO A O 1
ATOM 693 N N . GLN A 1 83 ? 0.799 4.299 -14.748 1.00 95.81 83 GLN A N 1
ATOM 694 C CA . GLN A 1 83 ? -0.536 3.738 -14.539 1.00 95.81 83 GLN A CA 1
ATOM 695 C C . GLN A 1 83 ? -0.486 2.569 -13.541 1.00 95.81 83 GLN A C 1
ATOM 697 O O . GLN A 1 83 ? -0.741 1.417 -13.884 1.00 95.81 83 GLN A O 1
ATOM 702 N N . TRP A 1 84 ? -0.157 2.866 -12.278 1.00 95.31 84 TRP A N 1
ATOM 703 C CA . TRP A 1 84 ? 0.123 1.853 -11.245 1.00 95.31 84 TRP A CA 1
ATOM 704 C C . TRP A 1 84 ? -1.001 0.842 -11.040 1.00 95.31 84 TRP A C 1
ATOM 706 O O . TRP A 1 84 ? -0.707 -0.335 -10.893 1.00 95.31 84 TRP A O 1
ATOM 716 N N . VAL A 1 85 ? -2.261 1.285 -11.087 1.00 94.31 85 VAL A N 1
ATOM 717 C CA . VAL A 1 85 ? -3.434 0.408 -10.924 1.00 94.31 85 VAL A CA 1
ATOM 718 C C . VAL A 1 85 ? -3.503 -0.652 -12.032 1.00 94.31 85 VAL A C 1
ATOM 720 O O . VAL A 1 85 ? -3.813 -1.810 -11.762 1.00 94.31 85 VAL A O 1
ATOM 723 N N . ARG A 1 86 ? -3.157 -0.289 -13.275 1.00 95.69 86 ARG A N 1
ATOM 724 C CA . ARG A 1 86 ? -3.108 -1.243 -14.395 1.00 95.69 86 ARG A CA 1
ATOM 725 C C . ARG A 1 86 ? -1.931 -2.198 -14.263 1.00 95.69 86 ARG A C 1
ATOM 727 O O . ARG A 1 86 ? -2.101 -3.388 -14.481 1.00 95.69 86 ARG A O 1
ATOM 734 N N . ILE A 1 87 ? -0.770 -1.698 -13.840 1.00 96.00 87 ILE A N 1
ATOM 735 C CA . ILE A 1 87 ? 0.411 -2.542 -13.605 1.00 96.00 87 ILE A CA 1
ATOM 736 C C . ILE A 1 87 ? 0.133 -3.544 -12.472 1.00 96.00 87 ILE A C 1
ATOM 738 O O . ILE A 1 87 ? 0.459 -4.719 -12.596 1.00 96.00 87 ILE A O 1
ATOM 742 N N . THR A 1 88 ? -0.528 -3.127 -11.387 1.00 95.81 88 THR A N 1
ATOM 743 C CA . THR A 1 88 ? -0.898 -4.036 -10.289 1.00 95.81 88 THR A CA 1
ATOM 744 C C . THR A 1 88 ? -1.915 -5.090 -10.678 1.00 95.81 88 THR A C 1
ATOM 746 O O . THR A 1 88 ? -1.908 -6.160 -10.084 1.00 95.81 88 THR A O 1
ATOM 749 N N . ALA A 1 89 ? -2.766 -4.833 -11.676 1.00 94.75 89 ALA A N 1
ATOM 750 C CA . ALA A 1 89 ? -3.701 -5.846 -12.160 1.00 94.75 89 ALA A CA 1
ATOM 751 C C . ALA A 1 89 ? -2.974 -7.084 -12.725 1.00 94.75 89 ALA A C 1
ATOM 753 O O . ALA A 1 89 ? -3.541 -8.170 -12.741 1.00 94.75 89 ALA A O 1
ATOM 754 N N . LEU A 1 90 ? -1.709 -6.929 -13.131 1.00 93.38 90 LEU A N 1
ATOM 755 C CA . LEU A 1 90 ? -0.841 -8.005 -13.615 1.00 93.38 90 LEU A CA 1
ATOM 756 C C . LEU A 1 90 ? -0.001 -8.654 -12.497 1.00 93.38 90 LEU A C 1
ATOM 758 O O . LEU A 1 90 ? 0.714 -9.620 -12.744 1.00 93.38 90 LEU A O 1
ATOM 762 N N . LEU A 1 91 ? -0.065 -8.124 -11.270 1.00 93.75 91 LEU A N 1
ATOM 763 C CA . LEU A 1 91 ? 0.745 -8.535 -10.122 1.00 93.75 91 LEU A CA 1
ATOM 764 C C . LEU A 1 91 ? -0.171 -8.908 -8.945 1.00 93.75 91 LEU A C 1
ATOM 766 O O . LEU A 1 91 ? -0.443 -8.067 -8.078 1.00 93.75 91 LEU A O 1
ATOM 770 N N . PRO A 1 92 ? -0.661 -10.158 -8.885 1.00 91.19 92 PRO A N 1
ATOM 771 C CA . PRO A 1 92 ? -1.634 -10.562 -7.879 1.00 91.19 92 PRO A CA 1
ATOM 772 C C . PRO A 1 92 ? -1.083 -10.382 -6.458 1.00 91.19 92 PRO A C 1
ATOM 774 O O . PRO A 1 92 ? 0.049 -10.750 -6.138 1.00 91.19 92 PRO A O 1
ATOM 777 N N . GLY A 1 93 ? -1.897 -9.776 -5.593 1.00 90.62 93 GLY A N 1
ATOM 778 C CA . GLY A 1 93 ? -1.544 -9.498 -4.200 1.00 90.62 93 GLY A CA 1
ATOM 779 C C . GLY A 1 93 ? -0.555 -8.342 -3.998 1.00 90.62 93 GLY A C 1
ATOM 780 O O . GLY A 1 93 ? -0.191 -8.051 -2.859 1.00 90.62 93 GLY A O 1
ATOM 781 N N . ARG A 1 94 ? -0.098 -7.645 -5.047 1.00 93.38 94 ARG A N 1
ATOM 782 C CA . ARG A 1 94 ? 0.721 -6.429 -4.899 1.00 93.38 94 ARG A CA 1
ATOM 783 C C . ARG A 1 94 ? -0.160 -5.181 -4.892 1.00 93.38 94 ARG A C 1
ATOM 785 O O . ARG A 1 94 ? -1.108 -5.074 -5.661 1.00 93.38 94 ARG A O 1
ATOM 792 N N . SER A 1 95 ? 0.173 -4.211 -4.039 1.00 94.50 95 SER A N 1
ATOM 793 C CA . SER A 1 95 ? -0.506 -2.913 -4.008 1.00 94.50 95 SER A CA 1
ATOM 794 C C . SER A 1 95 ? 0.175 -1.898 -4.927 1.00 94.50 95 SER A C 1
ATOM 796 O O . SER A 1 95 ? 1.379 -1.949 -5.179 1.00 94.50 95 SER A O 1
ATOM 798 N N . ASP A 1 96 ? -0.586 -0.915 -5.401 1.00 93.56 96 ASP A N 1
ATOM 799 C CA . ASP A 1 96 ? -0.104 0.158 -6.284 1.00 93.56 96 ASP A CA 1
ATOM 800 C C . ASP A 1 96 ? 1.022 0.956 -5.620 1.00 93.56 96 ASP A C 1
ATOM 802 O O . ASP A 1 96 ? 2.021 1.325 -6.247 1.00 93.56 96 ASP A O 1
ATOM 806 N N . ALA A 1 97 ? 0.894 1.151 -4.307 1.00 92.38 97 ALA A N 1
ATOM 807 C CA . ALA A 1 97 ? 1.903 1.770 -3.471 1.00 92.38 97 ALA A CA 1
ATOM 808 C C . ALA A 1 97 ? 3.217 0.971 -3.450 1.00 92.38 97 ALA A C 1
ATOM 810 O O . ALA A 1 97 ? 4.288 1.580 -3.558 1.00 92.38 97 ALA A O 1
ATOM 811 N N . SER A 1 98 ? 3.161 -0.362 -3.326 1.00 94.19 98 SER A N 1
ATOM 812 C CA . SER A 1 98 ? 4.367 -1.198 -3.282 1.00 94.19 98 SER A CA 1
ATOM 813 C C . SER A 1 98 ? 5.048 -1.279 -4.647 1.00 94.19 98 SER A C 1
ATOM 815 O O . SER A 1 98 ? 6.266 -1.115 -4.720 1.00 94.19 98 SER A O 1
ATOM 817 N N . VAL A 1 99 ? 4.278 -1.409 -5.730 1.00 95.81 99 VAL A N 1
ATOM 818 C CA . VAL A 1 99 ? 4.788 -1.414 -7.111 1.00 95.81 99 VAL A CA 1
ATOM 819 C C . VAL A 1 99 ? 5.474 -0.091 -7.452 1.00 95.81 99 VAL A C 1
ATOM 821 O O . VAL A 1 99 ? 6.622 -0.076 -7.901 1.00 95.81 99 VAL A O 1
ATOM 824 N N . LYS A 1 100 ? 4.833 1.045 -7.154 1.00 95.31 100 LYS A N 1
ATOM 825 C CA . LYS A 1 100 ? 5.428 2.375 -7.352 1.00 95.31 100 LYS A CA 1
ATOM 826 C C . LYS A 1 100 ? 6.723 2.547 -6.561 1.00 95.31 100 LYS A C 1
ATOM 828 O O . LYS A 1 100 ? 7.687 3.132 -7.061 1.00 95.31 100 LYS A O 1
ATOM 833 N N . ALA A 1 101 ? 6.750 2.079 -5.313 1.00 94.62 101 ALA A N 1
ATOM 834 C CA . ALA A 1 101 ? 7.954 2.120 -4.490 1.00 94.62 101 ALA A CA 1
ATOM 835 C C . ALA A 1 101 ? 9.069 1.253 -5.091 1.00 94.62 101 ALA A C 1
ATOM 837 O O . ALA A 1 101 ? 10.210 1.712 -5.173 1.00 94.62 101 ALA A O 1
ATOM 838 N N . ARG A 1 102 ? 8.739 0.050 -5.576 1.00 95.38 102 ARG A N 1
ATOM 839 C CA . ARG A 1 102 ? 9.699 -0.849 -6.221 1.00 95.38 102 ARG A CA 1
ATOM 840 C C . ARG A 1 102 ? 10.284 -0.241 -7.490 1.00 95.38 102 ARG A C 1
ATOM 842 O O . ARG A 1 102 ? 11.505 -0.157 -7.599 1.00 95.38 102 ARG A O 1
ATOM 849 N N . TYR A 1 103 ? 9.447 0.291 -8.377 1.00 95.62 103 TYR A N 1
ATOM 850 C CA . TYR A 1 103 ? 9.894 0.969 -9.596 1.00 95.62 103 TYR A CA 1
ATOM 851 C C . TYR A 1 103 ? 10.873 2.122 -9.308 1.00 95.62 103 TYR A C 1
ATOM 853 O O . TYR A 1 103 ? 11.913 2.257 -9.956 1.00 95.62 103 TYR A O 1
ATOM 861 N N . LYS A 1 104 ? 10.603 2.936 -8.277 1.00 94.50 104 LYS A N 1
ATOM 862 C CA . LYS A 1 104 ? 11.525 4.006 -7.849 1.00 94.50 104 LYS A CA 1
ATOM 863 C C . LYS A 1 104 ? 12.888 3.478 -7.400 1.00 94.50 104 LYS A C 1
ATOM 865 O O . LYS A 1 104 ? 13.901 4.142 -7.607 1.00 94.50 104 LYS A O 1
ATOM 870 N N . LEU A 1 105 ? 12.930 2.310 -6.763 1.00 93.12 105 LEU A N 1
ATOM 871 C CA . LEU A 1 105 ? 14.196 1.678 -6.394 1.00 93.12 105 LEU A CA 1
ATOM 872 C C . LEU A 1 105 ? 14.942 1.179 -7.635 1.00 93.12 105 LEU A C 1
ATOM 874 O O . LEU A 1 105 ? 16.129 1.472 -7.761 1.00 93.12 105 LEU A O 1
ATOM 878 N N . LEU A 1 106 ? 14.243 0.513 -8.559 1.00 91.31 106 LEU A N 1
ATOM 879 C CA . LEU A 1 106 ? 14.809 -0.006 -9.812 1.00 91.31 106 LEU A CA 1
ATOM 880 C C . LEU A 1 106 ? 15.376 1.107 -10.706 1.00 91.31 106 LEU A C 1
ATOM 882 O O . LEU A 1 106 ? 16.440 0.966 -11.299 1.00 91.31 106 LEU A O 1
ATOM 886 N N . THR A 1 107 ? 14.708 2.254 -10.776 1.00 88.12 107 THR A N 1
ATOM 887 C CA . THR A 1 107 ? 15.189 3.415 -11.547 1.00 88.12 107 THR A CA 1
ATOM 888 C C . THR A 1 107 ? 16.374 4.115 -10.882 1.00 88.12 107 THR A C 1
ATOM 890 O O . THR A 1 107 ? 17.289 4.583 -11.562 1.00 88.12 107 THR A O 1
ATOM 893 N N . ARG A 1 108 ? 16.427 4.140 -9.543 1.00 82.25 108 ARG A N 1
ATOM 894 C CA . ARG A 1 108 ? 17.559 4.724 -8.808 1.00 82.25 108 ARG A CA 1
ATOM 895 C C . ARG A 1 108 ? 18.831 3.878 -8.894 1.00 82.25 108 ARG A C 1
ATOM 897 O O . ARG A 1 108 ? 19.917 4.427 -8.756 1.00 82.25 108 ARG A O 1
ATOM 904 N N . THR A 1 109 ? 18.722 2.565 -9.085 1.00 66.88 109 THR A N 1
ATOM 905 C CA . THR A 1 109 ? 19.884 1.678 -9.266 1.00 66.88 109 THR A CA 1
ATOM 906 C C . THR A 1 109 ? 20.399 1.656 -10.704 1.00 66.88 109 THR A C 1
ATOM 908 O O . THR A 1 109 ? 21.583 1.396 -10.898 1.00 66.88 109 THR A O 1
ATOM 911 N N . ARG A 1 110 ? 19.552 1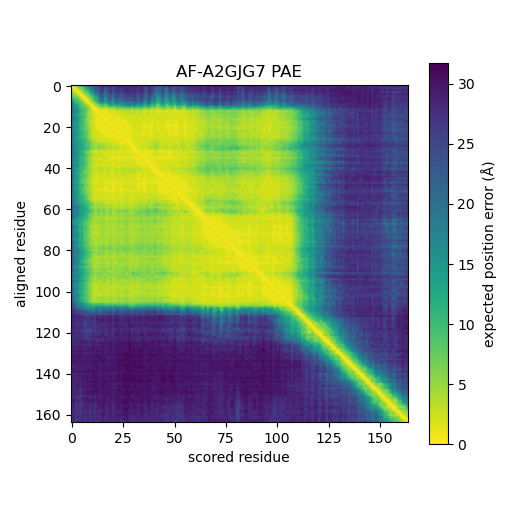.975 -11.694 1.00 58.44 110 ARG A N 1
ATOM 912 C CA . ARG A 1 110 ? 19.926 2.065 -13.119 1.00 58.44 110 ARG A CA 1
ATOM 913 C C . ARG A 1 110 ? 20.692 3.339 -13.496 1.00 58.44 110 ARG A C 1
ATOM 915 O O . ARG A 1 110 ? 21.332 3.362 -14.539 1.00 58.44 110 ARG A O 1
ATOM 922 N N . THR A 1 111 ? 20.664 4.386 -12.669 1.00 54.00 111 THR A N 1
ATOM 923 C CA . THR A 1 111 ? 21.469 5.600 -12.894 1.00 54.00 111 THR A CA 1
ATOM 924 C C . THR A 1 111 ? 22.867 5.446 -12.272 1.00 54.00 111 THR A C 1
ATOM 926 O O . THR A 1 111 ? 22.972 5.031 -11.112 1.00 54.00 111 THR A O 1
ATOM 929 N N . PRO A 1 112 ? 23.966 5.767 -12.989 1.00 53.59 112 PRO A N 1
ATOM 930 C CA . PRO A 1 112 ? 25.316 5.679 -12.438 1.00 53.59 112 PRO A CA 1
ATOM 931 C C . PRO A 1 112 ? 25.429 6.512 -11.156 1.00 53.59 112 PRO A C 1
ATOM 933 O O . PRO A 1 112 ? 25.012 7.671 -11.096 1.00 53.59 112 PRO A O 1
ATOM 936 N N . ARG A 1 113 ? 25.977 5.910 -10.095 1.00 55.00 113 ARG A N 1
ATOM 937 C CA . ARG A 1 113 ? 26.094 6.501 -8.755 1.00 55.00 113 ARG A CA 1
ATOM 938 C C . ARG A 1 113 ? 26.948 7.783 -8.771 1.00 55.00 113 ARG A C 1
ATOM 940 O O . ARG A 1 113 ? 28.114 7.734 -8.390 1.00 55.00 113 ARG A O 1
ATOM 947 N N . LYS A 1 114 ? 26.353 8.960 -9.004 1.00 50.69 114 LYS A N 1
ATOM 948 C CA . LYS A 1 114 ? 26.984 10.268 -8.687 1.00 50.69 114 LYS A CA 1
ATOM 949 C C . LYS A 1 114 ? 27.444 10.378 -7.213 1.00 50.69 114 LYS A C 1
ATOM 951 O O . LYS A 1 114 ? 28.241 11.233 -6.859 1.00 50.69 114 LYS A O 1
ATOM 956 N N . LYS A 1 115 ? 26.990 9.467 -6.338 1.00 53.16 115 LYS A N 1
ATOM 957 C CA . LYS A 1 115 ? 27.308 9.426 -4.899 1.00 53.16 115 LYS A CA 1
ATOM 958 C C . LYS A 1 115 ? 28.695 8.879 -4.532 1.00 53.16 115 LYS A C 1
ATOM 960 O O . LYS A 1 115 ? 29.091 9.070 -3.387 1.00 53.16 115 LYS A O 1
ATOM 965 N N . LYS A 1 116 ? 29.411 8.184 -5.430 1.00 52.56 116 LYS A N 1
ATOM 966 C CA . LYS A 1 116 ? 30.796 7.753 -5.137 1.00 52.56 116 LYS A CA 1
ATOM 967 C C . LYS A 1 116 ? 31.758 8.946 -5.262 1.00 52.56 116 LYS A C 1
ATOM 969 O O . LYS A 1 116 ? 32.532 9.189 -4.350 1.00 52.56 116 LYS A O 1
ATOM 974 N N . ILE A 1 117 ? 31.561 9.767 -6.296 1.00 58.38 117 ILE A N 1
ATOM 975 C CA . ILE A 1 117 ? 32.347 10.978 -6.586 1.00 58.38 117 ILE A CA 1
ATOM 976 C C . ILE A 1 117 ? 32.247 12.013 -5.446 1.00 58.38 117 ILE A C 1
ATOM 978 O O . ILE A 1 117 ? 33.270 12.466 -4.950 1.00 58.38 117 ILE A O 1
ATOM 982 N N . CYS A 1 118 ? 31.045 12.309 -4.925 1.00 57.06 118 CYS A N 1
ATOM 983 C CA . CYS A 1 118 ? 30.902 13.251 -3.798 1.00 57.06 118 CYS A CA 1
ATOM 984 C C . CYS A 1 118 ? 31.513 12.761 -2.468 1.00 57.06 118 CYS A C 1
ATOM 986 O O . CYS A 1 118 ? 31.791 13.580 -1.598 1.00 57.06 118 CYS A O 1
ATOM 988 N N . ARG A 1 119 ? 31.689 11.445 -2.270 1.00 55.91 119 ARG A N 1
ATOM 989 C CA . ARG A 1 119 ? 32.337 10.900 -1.060 1.00 55.91 119 ARG A CA 1
ATOM 990 C C . ARG A 1 119 ? 33.858 10.942 -1.162 1.00 55.91 119 ARG A C 1
ATOM 992 O O . ARG A 1 119 ? 34.500 11.210 -0.154 1.00 55.91 119 ARG A O 1
ATOM 999 N N . GLU A 1 120 ? 34.395 10.709 -2.357 1.00 57.56 120 GLU A N 1
ATOM 1000 C CA . GLU A 1 120 ? 35.828 10.823 -2.645 1.00 57.56 120 GLU A CA 1
ATOM 1001 C C . GLU A 1 120 ? 36.290 12.289 -2.528 1.00 57.56 120 GLU A C 1
ATOM 1003 O O . GLU A 1 120 ? 37.224 12.573 -1.786 1.00 57.56 120 GLU A O 1
ATOM 1008 N N . MET A 1 121 ? 35.548 13.243 -3.117 1.00 53.53 121 MET A N 1
ATOM 1009 C CA . MET A 1 121 ? 35.857 14.685 -3.026 1.00 53.53 121 MET A CA 1
ATOM 1010 C C . MET A 1 121 ? 35.894 15.219 -1.585 1.00 53.53 121 MET A C 1
ATOM 1012 O O . MET A 1 121 ? 36.725 16.053 -1.244 1.00 53.53 121 MET A O 1
ATOM 1016 N N . HIS A 1 122 ? 35.006 14.739 -0.709 1.00 58.47 122 HIS A N 1
ATOM 1017 C CA . HIS A 1 122 ? 34.956 15.192 0.686 1.00 58.47 122 HIS A CA 1
ATOM 1018 C C . HIS A 1 122 ? 36.047 14.547 1.570 1.00 58.47 122 HIS A C 1
ATOM 1020 O O . HIS A 1 122 ? 36.194 14.913 2.741 1.00 58.47 122 HIS A O 1
ATOM 1026 N N . LYS A 1 123 ? 36.789 13.566 1.034 1.00 55.78 123 LYS A N 1
ATOM 1027 C CA . LYS A 1 123 ? 37.921 12.919 1.705 1.00 55.78 123 LYS A CA 1
ATOM 1028 C C . LYS A 1 123 ? 39.228 13.683 1.464 1.00 55.78 123 LYS A C 1
ATOM 1030 O O . LYS A 1 123 ? 40.022 13.768 2.393 1.00 55.78 123 LYS A O 1
ATOM 1035 N N . GLU A 1 124 ? 39.403 14.295 0.290 1.00 51.34 124 GLU A N 1
ATOM 1036 C CA . GLU A 1 124 ? 40.587 15.119 -0.018 1.00 51.34 124 GLU A CA 1
ATOM 1037 C C . GLU A 1 124 ? 40.578 16.492 0.669 1.00 51.34 124 GLU A C 1
ATOM 1039 O O . GLU A 1 124 ? 41.615 16.964 1.114 1.00 51.34 124 GLU A O 1
ATOM 1044 N N . LEU A 1 125 ? 39.406 17.089 0.907 1.00 57.06 125 LEU A N 1
ATOM 1045 C CA . LEU A 1 125 ? 39.269 18.376 1.616 1.00 57.06 125 LEU A CA 1
ATOM 1046 C C . LEU A 1 125 ? 39.575 18.331 3.134 1.00 57.06 125 LEU A C 1
ATOM 1048 O O . LEU A 1 125 ? 39.335 19.313 3.833 1.00 57.06 125 LEU A O 1
ATOM 1052 N N . LYS A 1 126 ? 40.046 17.201 3.682 1.00 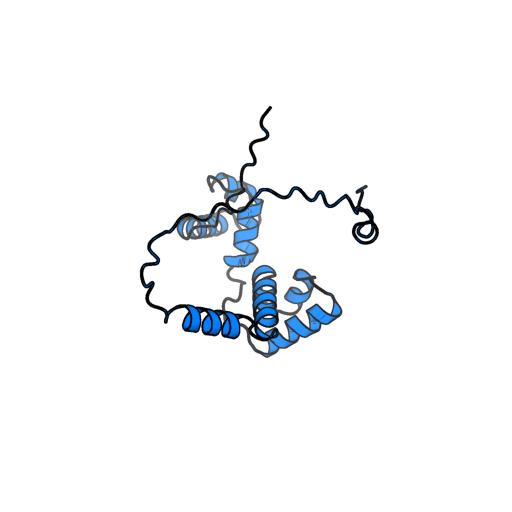53.34 126 LYS A N 1
ATOM 1053 C CA . LYS A 1 126 ? 40.322 17.029 5.125 1.00 53.34 126 LYS A CA 1
ATOM 1054 C C . LYS A 1 126 ? 41.804 16.941 5.501 1.00 53.34 126 LYS A C 1
ATOM 1056 O O . LYS A 1 126 ? 42.093 16.705 6.672 1.00 53.34 126 LYS A O 1
ATOM 1061 N N . LEU A 1 127 ? 42.728 17.154 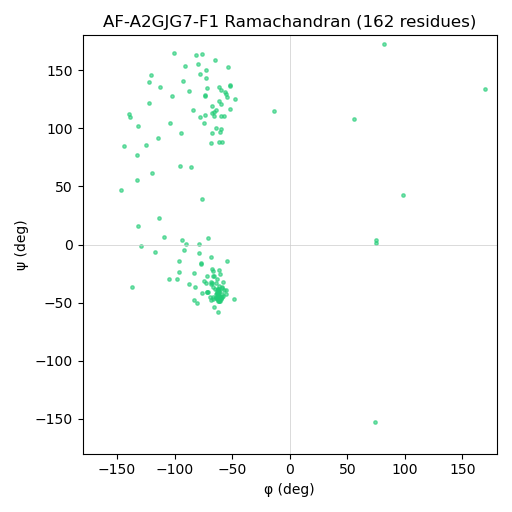4.568 1.00 53.28 127 LEU A N 1
ATOM 1062 C CA . LEU A 1 127 ? 44.164 17.170 4.857 1.00 53.28 127 LEU A CA 1
ATOM 1063 C C . LEU A 1 127 ? 44.792 18.517 4.501 1.00 53.28 127 LEU A C 1
ATOM 1065 O O . LEU A 1 127 ? 45.691 18.572 3.689 1.00 53.28 127 LEU A O 1
ATOM 1069 N N . GLU A 1 128 ? 44.343 19.593 5.141 1.00 41.16 128 GLU A N 1
ATOM 1070 C CA . GLU A 1 128 ? 45.170 20.793 5.309 1.00 41.16 128 GLU A CA 1
ATOM 1071 C C . GLU A 1 128 ? 44.951 21.308 6.741 1.00 41.16 128 GLU A C 1
ATOM 1073 O O . GLU A 1 128 ? 43.842 21.748 7.077 1.00 41.16 128 GLU A O 1
ATOM 1078 N N . PRO A 1 129 ? 45.946 21.210 7.645 1.00 45.03 129 PRO A N 1
ATOM 1079 C CA . PRO A 1 129 ? 45.882 21.883 8.931 1.00 45.03 129 PRO A CA 1
ATOM 1080 C C . PRO A 1 129 ? 45.793 23.388 8.683 1.00 45.03 129 PRO A C 1
ATOM 1082 O O . PRO A 1 129 ? 46.650 23.972 8.027 1.00 45.03 129 PRO A O 1
ATOM 1085 N N . ARG A 1 130 ? 44.747 24.016 9.224 1.00 46.12 130 ARG A N 1
ATOM 1086 C CA . ARG A 1 130 ? 44.554 25.468 9.234 1.00 46.12 130 ARG A CA 1
ATOM 1087 C C . ARG A 1 130 ? 45.731 26.127 9.960 1.00 46.12 130 ARG A C 1
ATOM 1089 O O . ARG A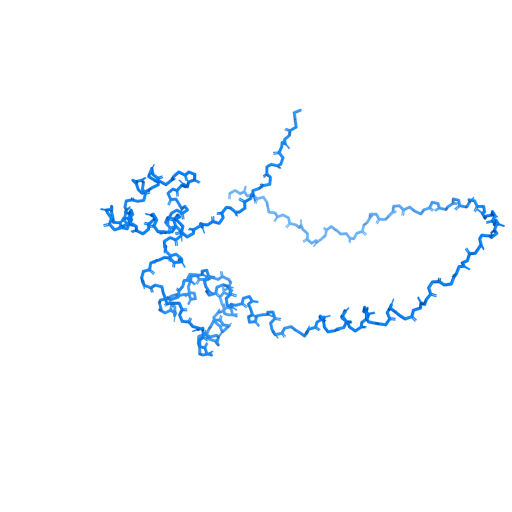 1 130 ? 45.681 26.314 11.172 1.00 46.12 130 ARG A O 1
ATOM 1096 N N . ALA A 1 131 ? 46.794 26.444 9.229 1.00 42.50 131 ALA A N 1
ATOM 1097 C CA . ALA A 1 131 ? 47.864 27.294 9.714 1.00 42.50 131 ALA A CA 1
ATOM 1098 C C . ALA A 1 131 ? 47.353 28.738 9.739 1.00 42.50 131 ALA A C 1
ATOM 1100 O O . ALA A 1 131 ? 46.747 29.230 8.787 1.00 42.50 131 ALA A O 1
ATOM 1101 N N . ASN A 1 132 ? 47.540 29.367 10.892 1.00 50.78 132 ASN A N 1
ATOM 1102 C CA . ASN A 1 132 ? 47.115 30.716 11.223 1.00 50.78 132 ASN A CA 1
ATOM 1103 C C . ASN A 1 132 ? 47.588 31.720 10.166 1.00 50.78 132 ASN A C 1
ATOM 1105 O O . ASN A 1 132 ? 48.788 31.939 10.029 1.00 50.78 132 ASN A O 1
ATOM 1109 N N . PHE A 1 133 ? 46.654 32.366 9.470 1.00 39.59 133 PHE A N 1
ATOM 1110 C CA . PHE A 1 133 ? 46.961 33.599 8.757 1.00 39.59 133 PHE A CA 1
ATOM 1111 C C . PHE A 1 133 ? 46.596 34.759 9.680 1.00 39.59 133 PHE A C 1
ATOM 1113 O O . PHE A 1 133 ? 45.430 35.130 9.826 1.00 39.59 133 PHE A O 1
ATOM 1120 N N . SER A 1 134 ? 47.606 35.255 10.390 1.00 45.03 134 SER A N 1
ATOM 1121 C CA . SER A 1 134 ? 47.593 36.572 11.017 1.00 45.03 134 SER A CA 1
ATOM 1122 C C . SER A 1 134 ? 47.279 37.601 9.935 1.00 45.03 134 SER A C 1
ATOM 1124 O O . SER A 1 134 ? 47.935 37.623 8.899 1.00 45.03 134 SER A O 1
ATOM 1126 N N . SER A 1 135 ? 46.268 38.426 10.188 1.00 42.00 135 SER A N 1
ATOM 1127 C CA . SER A 1 135 ? 45.915 39.596 9.382 1.00 42.00 135 SER A CA 1
ATOM 1128 C C . SER A 1 135 ? 47.134 40.497 9.158 1.00 42.00 135 SER A C 1
ATOM 1130 O O . SER A 1 135 ? 47.833 40.809 10.125 1.00 42.00 135 SER A O 1
ATOM 1132 N N . PRO A 1 136 ? 47.334 40.986 7.928 1.00 41.94 136 PRO A N 1
ATOM 1133 C CA . PRO A 1 136 ? 47.583 42.415 7.767 1.00 41.94 136 PRO A CA 1
ATOM 1134 C C . PRO A 1 136 ? 46.547 43.048 6.837 1.00 41.94 136 PRO A C 1
ATOM 1136 O O . PRO A 1 136 ? 46.137 42.465 5.836 1.00 41.94 136 PRO A O 1
ATOM 1139 N N . GLU A 1 137 ? 46.124 44.244 7.230 1.00 48.00 137 GLU A N 1
ATOM 1140 C CA . GLU A 1 137 ? 45.307 45.174 6.460 1.00 48.00 137 GLU A CA 1
ATOM 1141 C C . GLU A 1 137 ? 45.849 45.346 5.038 1.00 48.00 137 GLU A C 1
ATOM 1143 O O . GLU A 1 137 ? 46.988 45.768 4.888 1.00 48.00 137 GLU A O 1
ATOM 1148 N N . GLU A 1 138 ? 45.018 45.128 4.017 1.00 35.84 138 GLU A N 1
ATOM 1149 C CA . GLU A 1 138 ? 45.117 45.891 2.771 1.00 35.84 138 GLU A CA 1
ATOM 1150 C C . GLU A 1 138 ? 43.718 46.229 2.254 1.00 35.84 138 GLU A C 1
ATOM 1152 O O . GLU A 1 138 ? 42.908 45.382 1.870 1.00 35.84 138 GLU A O 1
ATOM 1157 N N . THR A 1 139 ? 43.434 47.524 2.309 1.00 47.03 139 THR A N 1
ATOM 1158 C CA . THR A 1 139 ? 42.264 48.196 1.763 1.00 47.03 139 THR A CA 1
ATOM 1159 C C . THR A 1 139 ? 42.276 48.054 0.242 1.00 47.03 139 THR A C 1
ATOM 1161 O O . THR A 1 139 ? 43.155 48.614 -0.408 1.00 47.03 139 THR A O 1
ATOM 1164 N N . PHE A 1 140 ? 41.290 47.367 -0.342 1.00 39.69 140 PHE A N 1
ATOM 1165 C CA . PHE A 1 140 ? 41.060 47.417 -1.790 1.00 39.69 140 PHE A CA 1
ATOM 1166 C C . PHE A 1 140 ? 39.732 48.118 -2.121 1.00 39.69 140 PHE A C 1
ATOM 1168 O O . PHE A 1 140 ? 38.729 47.895 -1.439 1.00 39.69 140 PHE A O 1
ATOM 1175 N N . PRO A 1 141 ? 39.737 49.018 -3.124 1.00 38.62 141 PRO A N 1
ATOM 1176 C CA . PRO A 1 141 ? 38.708 50.029 -3.331 1.00 38.62 141 PRO A CA 1
ATOM 1177 C C . PRO A 1 141 ? 37.445 49.451 -3.974 1.00 38.62 141 PRO A C 1
ATOM 1179 O O . PRO A 1 141 ? 37.501 48.555 -4.815 1.00 38.62 141 PRO A O 1
ATOM 1182 N N . ALA A 1 142 ? 36.296 50.014 -3.602 1.00 44.69 142 ALA A N 1
ATOM 1183 C CA . ALA A 1 142 ? 35.014 49.708 -4.217 1.00 44.69 142 ALA A CA 1
ATOM 1184 C C . ALA A 1 142 ? 34.998 50.182 -5.679 1.00 44.69 142 ALA A C 1
ATOM 1186 O O . ALA A 1 142 ? 34.967 51.382 -5.949 1.00 44.69 142 ALA A O 1
ATOM 1187 N N . LEU A 1 143 ? 34.984 49.237 -6.618 1.00 32.22 143 LEU A N 1
ATOM 1188 C CA . LEU A 1 143 ? 34.572 49.491 -7.993 1.00 32.22 143 LEU A CA 1
ATOM 1189 C C . LEU A 1 143 ? 33.168 48.923 -8.194 1.00 32.22 143 LEU A C 1
ATOM 1191 O O . LEU A 1 143 ? 32.974 47.713 -8.297 1.00 32.22 143 LEU A O 1
ATOM 1195 N N . ASN A 1 144 ? 32.200 49.840 -8.231 1.00 48.34 144 ASN A N 1
ATOM 1196 C CA . ASN A 1 144 ? 30.889 49.628 -8.828 1.00 48.34 144 ASN A CA 1
ATOM 1197 C C . ASN A 1 144 ? 31.077 49.287 -10.306 1.00 48.34 144 ASN A C 1
ATOM 1199 O O . ASN A 1 144 ? 31.601 50.103 -11.065 1.00 48.34 144 ASN A O 1
ATOM 1203 N N . VAL A 1 145 ? 30.593 48.119 -10.716 1.00 36.53 145 VAL A N 1
ATOM 1204 C CA . VAL A 1 145 ? 30.256 47.860 -12.113 1.00 36.53 145 VAL A CA 1
ATOM 1205 C C . VAL A 1 145 ? 28.864 47.247 -12.116 1.00 36.53 145 VAL A C 1
ATOM 1207 O O . VAL A 1 145 ? 28.679 46.082 -11.768 1.00 36.53 145 VAL A O 1
ATOM 1210 N N . ASP A 1 146 ? 27.884 48.083 -12.450 1.00 48.44 146 ASP A N 1
ATOM 1211 C CA . ASP A 1 146 ? 26.541 47.671 -12.830 1.00 48.44 146 ASP A CA 1
ATOM 1212 C C . ASP A 1 146 ? 26.633 46.689 -14.004 1.00 48.44 146 ASP A C 1
ATOM 1214 O O . ASP A 1 146 ? 27.282 46.993 -15.009 1.00 48.44 146 ASP A O 1
ATOM 1218 N N . LEU A 1 147 ? 25.969 45.530 -13.906 1.00 36.56 147 LEU A N 1
ATOM 1219 C CA . LEU A 1 147 ? 25.698 44.708 -15.083 1.00 36.56 147 LEU A CA 1
ATOM 1220 C C . LEU A 1 147 ? 24.185 44.483 -15.250 1.00 36.56 147 LEU A C 1
ATOM 1222 O O . LEU A 1 147 ? 23.534 43.999 -14.320 1.00 36.56 147 LEU A O 1
ATOM 1226 N N . PRO A 1 148 ? 23.630 44.885 -16.409 1.00 35.28 148 PRO A N 1
ATOM 1227 C CA . PRO A 1 148 ? 22.207 45.074 -16.633 1.00 35.28 148 PRO A CA 1
ATOM 1228 C C . PRO A 1 148 ? 21.446 43.773 -16.894 1.00 35.28 148 PRO A C 1
ATOM 1230 O O . PRO A 1 148 ? 21.979 42.786 -17.396 1.00 35.28 148 PRO A O 1
ATOM 1233 N N . MET A 1 149 ? 20.156 43.858 -16.578 1.00 42.94 149 MET A N 1
ATOM 1234 C CA . MET A 1 149 ? 19.024 43.183 -17.211 1.00 42.94 149 MET A CA 1
ATOM 1235 C C . MET A 1 149 ? 19.345 42.543 -18.573 1.00 42.94 149 MET A C 1
ATOM 1237 O O . MET A 1 149 ? 19.581 43.244 -19.553 1.00 42.94 149 MET A O 1
ATOM 1241 N N . VAL A 1 150 ? 19.258 41.214 -18.631 1.00 38.16 150 VAL A N 1
ATOM 1242 C CA . VAL A 1 150 ? 18.850 40.473 -19.831 1.00 38.16 150 VAL A CA 1
ATOM 1243 C C . VAL A 1 150 ? 17.810 39.440 -19.402 1.00 38.16 150 VAL A C 1
ATOM 1245 O O . VAL A 1 150 ? 18.093 38.260 -19.207 1.00 38.16 150 VAL A O 1
ATOM 1248 N N . ASP A 1 151 ? 16.595 39.944 -19.185 1.00 43.97 151 ASP A N 1
ATOM 1249 C CA . ASP A 1 151 ? 15.388 39.195 -19.515 1.00 43.97 151 ASP A CA 1
ATOM 1250 C C . ASP A 1 151 ? 15.373 39.048 -21.035 1.00 43.97 151 ASP A C 1
ATOM 1252 O O . ASP A 1 151 ? 15.331 40.054 -21.733 1.00 43.97 151 ASP A O 1
ATOM 1256 N N . GLU A 1 152 ? 15.498 37.816 -21.519 1.00 48.47 152 GLU A N 1
ATOM 1257 C CA . GLU A 1 152 ? 14.901 37.271 -22.746 1.00 48.47 152 GLU A CA 1
ATOM 1258 C C . GLU A 1 152 ? 15.559 35.902 -23.007 1.00 48.47 152 GLU A C 1
ATOM 1260 O O . GLU A 1 152 ? 16.775 35.759 -22.923 1.00 48.47 152 GLU A O 1
ATOM 1265 N N . ILE A 1 153 ? 14.749 34.884 -23.322 1.00 48.19 153 ILE A N 1
ATOM 1266 C CA . ILE A 1 153 ? 15.066 33.438 -23.461 1.00 48.19 153 ILE A CA 1
ATOM 1267 C C . ILE A 1 153 ? 14.720 32.576 -22.222 1.00 48.19 153 ILE A C 1
ATOM 1269 O O . ILE A 1 153 ? 15.432 31.641 -21.855 1.00 48.19 153 ILE A O 1
ATOM 1273 N N . PHE A 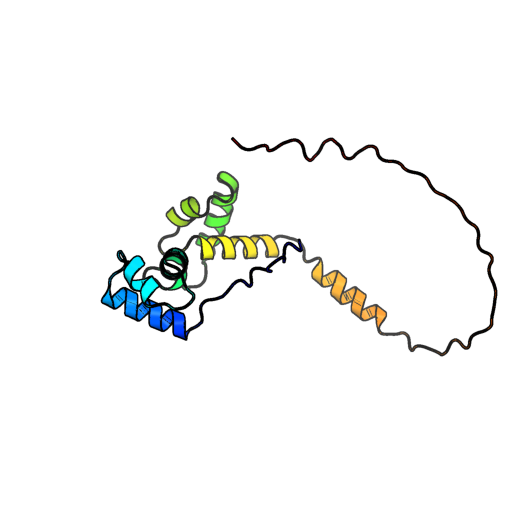1 154 ? 13.555 32.798 -21.605 1.00 38.75 154 PHE A N 1
ATOM 1274 C CA . PHE A 1 154 ? 12.845 31.697 -20.929 1.00 38.75 154 PHE A CA 1
ATOM 1275 C C . PHE A 1 154 ? 11.319 31.844 -21.014 1.00 38.75 154 PHE A C 1
ATOM 1277 O O . PHE A 1 154 ? 10.622 31.681 -20.021 1.00 38.75 154 PHE A O 1
ATOM 1284 N N . ASP A 1 155 ? 10.800 32.132 -22.209 1.00 40.62 155 ASP A N 1
ATOM 1285 C CA . ASP A 1 155 ? 9.354 32.276 -22.457 1.00 40.62 155 ASP A CA 1
ATOM 1286 C C . ASP A 1 155 ? 8.767 31.194 -23.379 1.00 40.62 155 ASP A C 1
ATOM 1288 O O . ASP A 1 155 ? 7.698 31.376 -23.946 1.00 40.62 155 ASP A O 1
ATOM 1292 N N . ASP A 1 156 ? 9.416 30.027 -23.493 1.00 46.00 156 ASP A N 1
ATOM 1293 C CA . ASP A 1 156 ? 8.943 28.973 -24.412 1.00 46.00 156 ASP A CA 1
ATOM 1294 C C . ASP A 1 156 ? 8.863 27.557 -23.809 1.00 46.00 156 ASP A C 1
ATOM 1296 O O . ASP A 1 156 ? 8.750 26.572 -24.536 1.00 46.00 156 ASP A O 1
ATOM 1300 N N . LEU A 1 157 ? 8.897 27.406 -22.473 1.00 43.81 157 LEU A N 1
ATOM 1301 C CA . LEU A 1 157 ? 8.817 26.069 -21.848 1.00 43.81 157 LEU A CA 1
ATOM 1302 C C . LEU A 1 157 ? 7.776 25.876 -20.738 1.00 43.81 157 LEU A C 1
ATOM 1304 O O . LEU A 1 157 ? 7.634 24.761 -20.237 1.00 43.81 157 LEU A O 1
ATOM 1308 N N . PHE A 1 158 ? 7.011 26.902 -20.371 1.00 43.06 158 PHE A N 1
ATOM 1309 C CA . PHE A 1 158 ? 5.864 26.746 -19.468 1.00 43.06 158 PHE A CA 1
ATOM 1310 C C . PHE A 1 158 ? 4.628 27.464 -20.016 1.00 43.06 158 PHE A C 1
ATOM 1312 O O . PHE A 1 158 ? 3.999 28.288 -19.358 1.00 43.06 158 PHE A O 1
ATOM 1319 N N . GLY A 1 159 ? 4.268 27.097 -21.246 1.00 38.81 159 GLY A N 1
ATOM 1320 C CA . GLY A 1 159 ? 2.948 27.345 -21.805 1.00 38.81 159 GLY A CA 1
ATOM 1321 C C . GLY A 1 159 ? 1.880 26.517 -21.084 1.00 38.81 159 GLY A C 1
ATOM 1322 O O . GLY A 1 159 ? 1.940 25.290 -21.058 1.00 38.81 159 GLY A O 1
ATOM 1323 N N . THR A 1 160 ? 0.937 27.248 -20.491 1.00 47.03 160 THR A N 1
ATOM 1324 C CA . THR A 1 160 ? -0.501 26.954 -20.391 1.00 47.03 160 THR A CA 1
ATOM 1325 C C . THR A 1 160 ? -0.948 25.619 -19.777 1.00 47.03 160 THR A C 1
ATOM 1327 O O . THR A 1 160 ? -0.978 24.567 -20.407 1.00 47.03 160 THR A O 1
ATOM 1330 N N . PHE A 1 161 ? -1.500 25.700 -18.562 1.00 36.53 161 PHE A N 1
ATOM 1331 C CA . PHE A 1 161 ? -2.627 24.838 -18.200 1.00 36.53 161 PHE A CA 1
ATOM 1332 C C . PHE A 1 161 ? -3.605 25.596 -17.291 1.00 36.53 161 PHE A C 1
ATOM 1334 O O . PHE A 1 161 ? -3.531 25.530 -16.063 1.00 36.53 161 PHE A O 1
ATOM 1341 N N . GLU A 1 162 ? -4.503 26.356 -17.925 1.00 39.34 162 GLU A N 1
ATOM 1342 C CA . GLU A 1 162 ? -5.810 26.682 -17.354 1.00 39.34 162 GLU A CA 1
ATOM 1343 C C . GLU A 1 162 ? -6.702 25.438 -17.398 1.00 39.34 162 GLU A C 1
ATOM 1345 O O . GLU A 1 162 ? -6.648 24.626 -18.322 1.00 39.34 162 GLU A O 1
ATOM 1350 N N . ILE A 1 163 ? -7.498 25.301 -16.344 1.00 45.59 163 ILE A N 1
ATOM 1351 C CA . ILE A 1 163 ? -8.429 24.213 -16.074 1.00 45.59 163 ILE A CA 1
ATOM 1352 C C . ILE A 1 163 ? -9.828 24.727 -16.420 1.00 45.59 163 ILE A C 1
ATOM 1354 O O . ILE A 1 163 ? -10.238 25.755 -15.879 1.00 45.59 163 ILE A O 1
ATOM 1358 N N . PHE A 1 164 ? -10.558 23.978 -17.242 1.00 51.53 164 PHE A N 1
ATOM 1359 C CA . PHE A 1 164 ? -12.011 23.849 -17.131 1.00 51.53 164 PHE A CA 1
ATOM 1360 C C . PHE A 1 164 ? -12.326 22.393 -16.786 1.00 51.53 164 PHE A C 1
ATOM 1362 O O . PHE A 1 164 ? -11.680 21.500 -17.385 1.00 51.53 164 PHE A O 1
#

Foldseek 3Di:
DDPPPPPPDPDDDDPVLLVLLVVLCVVVNLPCLVVSQVVRPPDHSVRSNCCCQQPNPPQADPDDDDPVLVVLLVVVCVVPNLPLVVSCVVPGNHHSVRSVVSNVVVVVVPDPPPPVVVVVVVVVVPPDPPDDDDDDDDDDDDDDDDDDDDPDPDPPDDDDDDDD